Protein AF-A0A8J7R1S6-F1 (afdb_monomer_lite)

pLDDT: mean 84.79, std 14.85, range [43.06, 95.62]

Organism: NCBI:txid1502156

Sequence (94 aa):
MGKLFGPDFITQKYLQQYPNSARARSWAGVGVHIETENGVWRIGGNGYTWAGKPDAWVLPFEQAVRKIAHCGPEKRGRFLRAARSALQEKPHDD

Radius of gyration: 13.32 Å; chains: 1; bounding box: 27×49×29 Å

Structure (mmCIF, N/CA/C/O backbone):
data_AF-A0A8J7R1S6-F1
#
_entry.id   AF-A0A8J7R1S6-F1
#
loop_
_atom_site.group_PDB
_atom_site.id
_atom_site.type_symbol
_atom_site.label_atom_id
_atom_site.label_alt_id
_atom_site.label_comp_id
_atom_site.label_asym_id
_atom_site.label_entity_id
_atom_site.label_seq_id
_atom_site.pdbx_PDB_ins_code
_atom_site.Cartn_x
_atom_site.Cartn_y
_atom_site.Cartn_z
_atom_site.occupancy
_atom_site.B_iso_or_equiv
_atom_site.auth_seq_id
_atom_site.auth_comp_id
_atom_site.auth_asym_id
_atom_site.auth_atom_id
_atom_site.pdbx_PDB_model_num
ATOM 1 N N . MET A 1 1 ? -6.088 19.949 0.263 1.00 52.34 1 MET A N 1
ATOM 2 C CA . MET A 1 1 ? -5.862 18.672 0.985 1.00 52.34 1 MET A CA 1
ATOM 3 C C . MET A 1 1 ? -6.190 17.519 0.039 1.00 52.34 1 MET A C 1
ATOM 5 O O . MET A 1 1 ? -7.318 17.465 -0.427 1.00 52.34 1 MET A O 1
ATOM 9 N N . GLY A 1 2 ? -5.242 16.636 -0.293 1.00 72.56 2 GLY A N 1
ATOM 10 C CA . GLY A 1 2 ? -5.561 15.411 -1.044 1.00 72.56 2 GLY A CA 1
ATOM 11 C C . GLY A 1 2 ? -6.377 14.429 -0.192 1.00 72.56 2 GLY A C 1
ATOM 12 O O . GLY A 1 2 ? -6.288 14.469 1.037 1.00 72.56 2 GLY A O 1
ATOM 13 N N . LYS A 1 3 ? -7.170 13.553 -0.824 1.00 83.31 3 LYS A N 1
ATOM 14 C CA . LYS A 1 3 ? -7.911 12.496 -0.113 1.00 83.31 3 LYS A CA 1
ATOM 15 C C . LYS A 1 3 ? -6.923 11.560 0.602 1.00 83.31 3 LYS A C 1
ATOM 17 O O . LYS A 1 3 ? -5.979 11.077 -0.013 1.00 83.31 3 LYS A O 1
ATOM 22 N N . LEU A 1 4 ? -7.141 11.315 1.897 1.00 87.62 4 LEU A N 1
ATOM 23 C CA . LEU A 1 4 ? -6.266 10.477 2.736 1.00 87.62 4 LEU A CA 1
ATOM 24 C C . LEU A 1 4 ? -6.557 8.972 2.615 1.00 87.62 4 LEU A C 1
ATOM 26 O O . LEU A 1 4 ? -5.742 8.147 3.028 1.00 87.62 4 LEU A O 1
ATOM 30 N N . PHE A 1 5 ? -7.718 8.615 2.077 1.00 90.75 5 PHE A N 1
ATOM 31 C CA . PHE A 1 5 ? -8.134 7.245 1.809 1.00 90.75 5 PHE A CA 1
ATOM 32 C C . PHE A 1 5 ? -9.243 7.247 0.746 1.00 90.75 5 PHE A C 1
ATOM 34 O O . PHE A 1 5 ? -9.870 8.278 0.478 1.00 90.75 5 PHE A O 1
ATOM 41 N N . GLY A 1 6 ? -9.509 6.071 0.193 1.00 89.88 6 GLY A N 1
ATOM 42 C CA . GLY A 1 6 ? -10.615 5.761 -0.700 1.00 89.88 6 GLY A CA 1
ATOM 43 C C . GLY A 1 6 ? -11.003 4.282 -0.577 1.00 89.88 6 GLY A C 1
ATOM 44 O O . GLY A 1 6 ? -10.509 3.597 0.322 1.00 89.88 6 GLY A O 1
ATOM 45 N N . PRO A 1 7 ? -11.892 3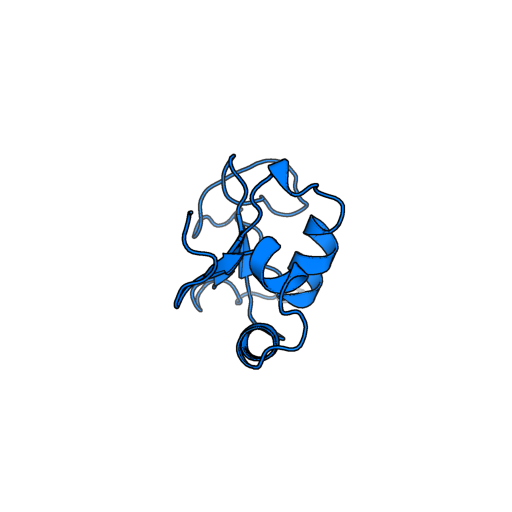.780 -1.446 1.00 87.12 7 PRO A N 1
ATOM 46 C CA . PRO A 1 7 ? -12.236 2.355 -1.478 1.00 87.12 7 PRO A CA 1
ATOM 47 C C . PRO A 1 7 ? -11.004 1.473 -1.759 1.00 87.12 7 PRO A C 1
ATOM 49 O O . PRO A 1 7 ? -10.756 0.496 -1.047 1.00 87.12 7 PRO A O 1
ATOM 52 N N . ASP A 1 8 ? -10.180 1.895 -2.719 1.00 91.19 8 ASP A N 1
ATOM 53 C CA . ASP A 1 8 ? -9.046 1.116 -3.229 1.00 91.19 8 ASP A CA 1
ATOM 54 C C . ASP A 1 8 ? -7.683 1.597 -2.733 1.00 91.19 8 ASP A C 1
ATOM 56 O O . ASP A 1 8 ? -6.662 1.018 -3.100 1.00 91.19 8 ASP A O 1
ATOM 60 N N . PHE A 1 9 ? -7.639 2.627 -1.878 1.00 94.12 9 PHE A N 1
ATOM 61 C CA . PHE A 1 9 ? -6.378 3.115 -1.322 1.00 94.12 9 PHE A CA 1
ATOM 62 C C . PHE A 1 9 ? -6.473 3.637 0.113 1.00 94.12 9 PHE A C 1
ATOM 64 O O . PHE A 1 9 ? -7.504 4.137 0.564 1.00 94.12 9 PHE A O 1
ATOM 71 N N . ILE A 1 10 ? -5.344 3.604 0.813 1.00 94.81 10 ILE A N 1
ATOM 72 C CA . ILE A 1 10 ? -5.143 4.243 2.117 1.00 94.81 10 ILE A CA 1
ATOM 73 C C . ILE A 1 10 ? -3.748 4.869 2.152 1.00 94.81 10 ILE A C 1
ATOM 75 O O . ILE A 1 10 ? -2.810 4.331 1.574 1.00 94.81 10 ILE A O 1
ATOM 79 N N . THR A 1 11 ? -3.591 6.044 2.760 1.00 94.06 11 THR A N 1
ATOM 80 C CA . THR A 1 11 ? -2.295 6.751 2.782 1.00 94.06 11 THR A CA 1
ATOM 81 C C . THR A 1 11 ? -1.514 6.469 4.060 1.00 94.06 11 THR A C 1
ATOM 83 O O . THR A 1 11 ? -2.103 6.271 5.124 1.00 94.06 11 THR A O 1
ATOM 86 N N . GLN A 1 12 ? -0.183 6.545 3.992 1.00 92.31 12 GLN A N 1
ATOM 87 C CA . GLN A 1 12 ? 0.686 6.493 5.174 1.00 92.31 12 GLN A CA 1
ATOM 88 C C . GLN A 1 12 ? 0.304 7.577 6.194 1.00 92.31 12 GLN A C 1
ATOM 90 O O . GLN A 1 12 ? 0.234 7.307 7.391 1.00 92.31 12 GLN A O 1
ATOM 95 N N . LYS A 1 13 ? -0.050 8.779 5.716 1.00 90.75 13 LYS A N 1
ATOM 96 C CA . LYS A 1 13 ? -0.529 9.883 6.559 1.00 90.75 13 LYS A CA 1
ATOM 97 C C . LYS A 1 13 ? -1.801 9.525 7.336 1.00 90.75 13 LYS A C 1
ATOM 99 O O . LYS A 1 13 ? -1.900 9.857 8.512 1.00 90.75 13 LYS A O 1
ATOM 104 N N . TYR A 1 14 ? -2.757 8.834 6.710 1.00 92.56 14 TYR A N 1
ATOM 105 C CA . TYR A 1 14 ? -3.954 8.363 7.413 1.00 92.56 14 TYR A CA 1
ATOM 106 C C . TYR A 1 14 ? -3.600 7.389 8.540 1.00 92.56 14 TYR A C 1
ATOM 108 O O . TYR A 1 14 ? -4.138 7.502 9.636 1.00 92.56 14 TYR A O 1
ATOM 116 N N . LEU A 1 15 ? -2.677 6.457 8.288 1.00 91.56 15 LEU A N 1
ATOM 117 C CA . LEU A 1 15 ? -2.256 5.466 9.282 1.00 91.56 15 LEU A CA 1
ATOM 118 C C . LEU A 1 15 ? -1.502 6.089 10.454 1.00 91.56 15 LEU A C 1
ATOM 120 O O . LEU A 1 15 ? -1.684 5.651 11.582 1.00 91.56 15 LEU A O 1
ATOM 124 N N . GLN A 1 16 ? -0.707 7.129 10.207 1.00 89.31 16 GLN A N 1
ATOM 125 C CA . GLN A 1 16 ? -0.046 7.888 11.271 1.00 89.31 16 GLN A CA 1
ATOM 126 C C . GLN A 1 16 ? -1.058 8.616 12.167 1.00 89.31 16 GLN A C 1
ATOM 128 O O . GLN A 1 16 ? -0.879 8.665 13.379 1.00 89.31 16 GLN A O 1
ATOM 133 N N . GLN A 1 17 ? -2.129 9.163 11.584 1.00 91.62 17 GLN A N 1
ATOM 134 C CA . GLN A 1 17 ? -3.167 9.878 12.334 1.00 91.62 17 GLN A CA 1
ATOM 135 C C . GLN A 1 17 ? -4.146 8.938 13.050 1.00 91.62 17 GLN A C 1
ATOM 137 O O . GLN A 1 17 ? -4.619 9.253 14.139 1.00 91.62 17 GLN A O 1
ATOM 142 N N . TYR A 1 18 ? -4.466 7.794 12.441 1.00 92.56 18 TYR A N 1
ATOM 143 C CA . TYR A 1 18 ? -5.525 6.891 12.898 1.00 92.56 18 TYR A CA 1
ATOM 144 C C . TYR A 1 18 ? -5.107 5.409 12.845 1.00 92.56 18 TYR A C 1
ATOM 146 O O . TYR A 1 18 ? -5.804 4.598 12.214 1.00 92.56 18 TYR A O 1
ATOM 154 N N . PRO A 1 19 ? -4.013 5.016 13.528 1.00 89.31 19 PRO A N 1
ATOM 155 C CA . PRO A 1 19 ? -3.421 3.678 13.406 1.00 89.31 19 PRO A CA 1
ATOM 156 C C . PRO A 1 19 ? -4.375 2.561 13.838 1.00 89.31 19 PRO A C 1
ATOM 158 O O . PRO A 1 19 ? -4.389 1.484 13.252 1.00 89.31 19 PRO A O 1
ATOM 161 N N . ASN A 1 20 ? -5.237 2.842 14.818 1.00 91.88 20 ASN A N 1
ATOM 162 C CA . ASN A 1 20 ? -6.175 1.874 15.384 1.00 91.88 20 ASN A CA 1
ATOM 163 C C . ASN A 1 20 ? -7.600 2.014 14.832 1.00 91.88 20 ASN A C 1
ATOM 165 O O . ASN A 1 20 ? -8.524 1.427 15.393 1.00 91.88 20 ASN A O 1
ATOM 169 N N . SER A 1 21 ? -7.828 2.790 13.770 1.00 94.50 21 SER A N 1
ATOM 170 C CA . SER A 1 21 ? -9.173 2.940 13.198 1.00 94.50 21 SER A CA 1
ATOM 171 C C . SER A 1 21 ? -9.707 1.619 12.634 1.00 94.50 21 SER A C 1
ATOM 173 O O . SER A 1 21 ? -8.945 0.776 12.161 1.00 94.50 21 SER A O 1
ATOM 175 N N . ALA A 1 22 ? -11.035 1.446 12.623 1.00 93.62 22 ALA A N 1
ATOM 176 C CA . ALA A 1 22 ? -11.671 0.297 11.969 1.00 93.62 22 ALA A CA 1
ATOM 177 C C . ALA A 1 22 ? -11.253 0.180 10.491 1.00 93.62 22 ALA A C 1
ATOM 179 O O . ALA A 1 22 ? -11.081 -0.919 9.971 1.00 93.62 22 ALA A O 1
ATOM 180 N N . ARG A 1 23 ? -11.013 1.327 9.839 1.00 92.31 23 ARG A N 1
ATOM 181 C CA . ARG A 1 23 ? -10.488 1.383 8.478 1.00 92.31 23 ARG A CA 1
ATOM 182 C C . ARG A 1 23 ? -9.039 0.922 8.387 1.00 92.31 23 ARG A C 1
ATOM 184 O O . ARG A 1 23 ? -8.757 0.160 7.488 1.00 92.31 23 ARG A O 1
ATOM 191 N N . ALA A 1 24 ? -8.127 1.322 9.270 1.00 92.00 24 ALA A N 1
ATOM 192 C CA . ALA A 1 24 ? -6.762 0.783 9.239 1.00 92.00 24 ALA A CA 1
ATOM 193 C C . ALA A 1 24 ? -6.756 -0.744 9.452 1.00 92.00 24 ALA A C 1
ATOM 195 O O . ALA A 1 24 ? -6.062 -1.472 8.746 1.00 92.00 24 ALA A O 1
ATOM 196 N N . ARG A 1 25 ? -7.603 -1.238 10.366 1.00 92.50 25 ARG A N 1
ATOM 197 C CA . ARG A 1 25 ? -7.739 -2.672 10.660 1.00 92.50 25 ARG A CA 1
ATOM 198 C C . ARG A 1 25 ? -8.316 -3.484 9.500 1.00 92.50 25 ARG A C 1
ATOM 200 O O . ARG A 1 25 ? -7.889 -4.614 9.301 1.00 92.50 25 ARG A O 1
ATOM 207 N N . SER A 1 26 ? -9.229 -2.924 8.701 1.00 92.75 26 SER A N 1
ATOM 208 C CA . SER A 1 26 ? -9.816 -3.633 7.548 1.00 92.75 26 SER A CA 1
ATOM 209 C C . SER A 1 26 ? -8.846 -3.863 6.383 1.00 92.75 26 SER A C 1
ATOM 211 O O . SER A 1 26 ? -9.216 -4.470 5.376 1.00 92.75 26 SER A O 1
ATOM 213 N N . TRP A 1 27 ? -7.618 -3.356 6.495 1.00 92.62 27 TRP A N 1
ATOM 214 C CA . TRP A 1 27 ? -6.546 -3.579 5.532 1.00 92.62 27 TRP A CA 1
ATOM 215 C C . TRP A 1 27 ? -5.548 -4.649 5.981 1.00 92.62 27 TRP A C 1
ATOM 217 O O . TRP A 1 27 ? -4.715 -5.047 5.176 1.00 92.62 27 TRP A O 1
ATOM 227 N N . ALA A 1 28 ? -5.635 -5.152 7.217 1.00 90.50 28 ALA A N 1
ATOM 228 C CA . ALA A 1 28 ? -4.777 -6.240 7.682 1.00 90.50 28 ALA A CA 1
ATOM 229 C C . ALA A 1 28 ? -4.918 -7.480 6.779 1.00 90.50 28 ALA A C 1
ATOM 231 O O . ALA A 1 28 ? -6.030 -7.865 6.411 1.00 90.50 28 ALA A O 1
ATOM 232 N N . GLY A 1 29 ? -3.789 -8.069 6.376 1.00 89.06 29 GLY A N 1
ATOM 233 C CA . GLY A 1 29 ? -3.739 -9.217 5.467 1.00 89.06 29 GLY A CA 1
ATOM 234 C C . GLY A 1 29 ? -4.098 -8.920 4.004 1.00 89.06 29 GLY A C 1
ATOM 235 O O . GLY A 1 29 ? -4.006 -9.814 3.164 1.00 89.06 29 GLY A O 1
ATOM 236 N N . VAL A 1 30 ? -4.483 -7.687 3.657 1.00 92.44 30 VAL A N 1
ATOM 237 C CA . VAL A 1 30 ? -4.788 -7.310 2.270 1.00 92.44 30 VAL A CA 1
ATOM 238 C C . VAL A 1 30 ? -3.488 -7.196 1.477 1.00 92.44 30 VAL A C 1
ATOM 240 O O . VAL A 1 30 ? -2.548 -6.532 1.910 1.00 92.44 30 VAL A O 1
ATOM 243 N N . GLY A 1 31 ? -3.444 -7.811 0.294 1.00 93.94 31 GLY A N 1
ATOM 244 C CA . GLY A 1 31 ? -2.362 -7.599 -0.665 1.00 93.94 31 GLY A CA 1
ATOM 245 C C . GLY A 1 31 ? -2.420 -6.184 -1.236 1.00 93.94 31 GLY A C 1
ATOM 246 O O . GLY A 1 31 ? -3.450 -5.770 -1.775 1.00 93.94 31 GLY A O 1
ATOM 247 N N . VAL A 1 32 ? -1.327 -5.435 -1.115 1.00 94.94 32 VAL A N 1
ATOM 248 C CA . VAL A 1 32 ? -1.245 -4.043 -1.564 1.00 94.94 32 VAL A CA 1
ATOM 249 C C . VAL A 1 32 ? 0.007 -3.764 -2.381 1.00 94.94 32 VAL A C 1
ATOM 251 O O . VAL A 1 32 ? 1.057 -4.373 -2.174 1.00 94.94 32 VAL A O 1
ATOM 254 N N . HIS A 1 33 ? -0.110 -2.774 -3.258 1.00 95.62 33 HIS A N 1
ATOM 255 C CA . HIS A 1 33 ? 1.012 -2.084 -3.873 1.00 95.62 33 HIS A CA 1
ATOM 256 C C . HIS A 1 33 ? 1.422 -0.876 -3.030 1.00 95.62 33 HIS A C 1
ATOM 258 O O . HIS A 1 33 ? 0.565 -0.194 -2.465 1.00 95.62 33 HIS A O 1
ATOM 264 N N . ILE A 1 34 ? 2.721 -0.581 -2.993 1.00 94.88 34 ILE A N 1
ATOM 265 C CA . ILE A 1 34 ? 3.256 0.654 -2.408 1.00 94.88 34 ILE A CA 1
ATOM 266 C C . ILE A 1 34 ? 3.393 1.686 -3.530 1.00 94.88 34 ILE A C 1
ATOM 268 O O . ILE A 1 34 ? 4.218 1.506 -4.420 1.00 94.88 34 ILE A O 1
ATOM 272 N N . GLU A 1 35 ? 2.596 2.751 -3.490 1.00 94.19 35 GLU A N 1
ATOM 273 C CA . GLU A 1 35 ? 2.661 3.897 -4.405 1.00 94.19 35 GLU A CA 1
ATOM 274 C C . GLU A 1 35 ? 3.333 5.090 -3.710 1.00 94.19 35 GLU A C 1
ATOM 276 O O . GLU A 1 35 ? 2.979 5.454 -2.586 1.00 94.19 35 GLU A O 1
ATOM 281 N N . THR A 1 36 ? 4.278 5.732 -4.390 1.00 92.31 36 THR A N 1
ATOM 282 C CA . THR A 1 36 ? 4.847 7.031 -4.005 1.00 92.31 36 THR A CA 1
ATOM 283 C C . THR A 1 36 ? 4.608 8.054 -5.113 1.00 92.31 36 THR A C 1
ATOM 285 O O . THR A 1 36 ? 3.993 7.759 -6.135 1.00 92.31 36 THR A O 1
ATOM 288 N N . GLU A 1 37 ? 5.125 9.270 -4.942 1.00 89.56 37 GLU A N 1
ATOM 289 C CA . GLU A 1 37 ? 5.131 10.301 -5.991 1.00 89.56 37 GLU A CA 1
ATOM 290 C C . GLU A 1 37 ? 5.722 9.842 -7.340 1.00 89.56 37 GLU A C 1
ATOM 292 O O . GLU A 1 37 ? 5.334 10.374 -8.376 1.00 89.56 37 GLU A O 1
ATOM 297 N N . ASN A 1 38 ? 6.611 8.840 -7.334 1.00 90.25 38 ASN A N 1
ATOM 298 C CA . ASN A 1 38 ? 7.291 8.329 -8.529 1.00 90.25 38 ASN A CA 1
ATOM 299 C C . ASN A 1 38 ? 6.572 7.133 -9.181 1.00 90.25 38 ASN A C 1
ATOM 301 O O . ASN A 1 38 ? 6.992 6.677 -10.243 1.00 90.25 38 ASN A O 1
ATOM 305 N N . GLY A 1 39 ? 5.526 6.598 -8.546 1.00 92.38 39 GLY A N 1
ATOM 306 C CA . GLY A 1 39 ? 4.800 5.412 -9.001 1.00 92.38 39 GLY A CA 1
ATOM 307 C C . GLY A 1 39 ? 4.838 4.254 -8.004 1.00 92.38 39 GLY A C 1
ATOM 308 O O . GLY A 1 39 ? 5.128 4.426 -6.818 1.00 92.38 39 GLY A O 1
ATOM 309 N N . VAL A 1 40 ? 4.515 3.055 -8.489 1.00 94.31 40 VAL A N 1
ATOM 310 C CA . VAL A 1 40 ? 4.433 1.832 -7.679 1.00 94.31 40 VAL A CA 1
ATOM 311 C C . VAL A 1 40 ? 5.802 1.178 -7.556 1.00 94.31 40 VAL A C 1
ATOM 313 O O . VAL A 1 40 ? 6.516 1.056 -8.545 1.00 94.31 40 VAL A O 1
ATOM 316 N N . TRP A 1 41 ? 6.177 0.728 -6.361 1.00 94.25 41 TRP A N 1
ATOM 317 C CA . TRP A 1 41 ? 7.438 0.016 -6.151 1.00 94.25 41 TRP A CA 1
ATOM 318 C C . TRP A 1 41 ? 7.475 -1.300 -6.929 1.00 94.25 41 TRP A C 1
ATOM 320 O O . TRP A 1 41 ? 6.526 -2.087 -6.893 1.00 94.25 41 TRP A O 1
ATOM 330 N N . ARG A 1 42 ? 8.606 -1.565 -7.585 1.00 94.88 42 ARG A N 1
ATOM 331 C CA . ARG A 1 42 ? 8.910 -2.882 -8.150 1.00 94.88 42 ARG A CA 1
ATOM 332 C C . ARG A 1 42 ? 9.281 -3.882 -7.063 1.00 94.88 42 ARG A C 1
ATOM 334 O O . ARG A 1 42 ? 9.639 -3.492 -5.947 1.00 94.88 42 ARG A O 1
ATOM 341 N N . ILE A 1 43 ? 9.217 -5.172 -7.393 1.00 91.06 43 ILE A N 1
ATOM 342 C CA . ILE A 1 43 ? 9.652 -6.258 -6.502 1.00 91.06 43 ILE A CA 1
ATOM 34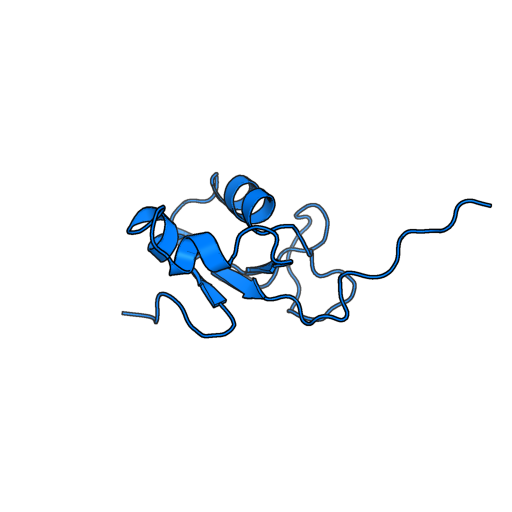3 C C . ILE A 1 43 ? 11.052 -5.951 -5.944 1.00 91.06 43 ILE A C 1
ATOM 345 O O . ILE A 1 43 ? 11.969 -5.573 -6.673 1.00 91.06 43 ILE A O 1
ATOM 349 N N . GLY A 1 44 ? 11.199 -6.065 -4.623 1.00 87.06 44 GLY A N 1
ATOM 350 C CA . GLY A 1 44 ? 12.451 -5.769 -3.923 1.00 87.06 44 GLY A CA 1
ATOM 351 C C . GLY A 1 44 ? 12.732 -4.280 -3.684 1.00 87.06 44 GLY A C 1
ATOM 352 O O . GLY A 1 44 ? 13.710 -3.967 -3.019 1.00 87.06 44 GLY A O 1
ATOM 353 N N . GLY A 1 45 ? 11.883 -3.362 -4.157 1.00 84.00 45 GLY A N 1
ATOM 354 C CA . GLY A 1 45 ? 12.111 -1.915 -4.045 1.00 84.00 45 GLY A CA 1
ATOM 355 C C . GLY A 1 45 ? 13.084 -1.368 -5.096 1.00 84.00 45 GLY A C 1
ATOM 356 O O . GLY A 1 45 ? 13.587 -0.258 -4.950 1.00 84.00 45 GLY A O 1
ATOM 357 N N . ASN A 1 46 ? 13.337 -2.126 -6.169 1.00 88.56 46 ASN A N 1
ATOM 358 C CA . ASN A 1 46 ? 14.322 -1.814 -7.211 1.00 88.56 46 ASN A CA 1
ATOM 359 C C . ASN A 1 46 ? 13.765 -0.866 -8.291 1.00 88.56 46 ASN A C 1
ATOM 361 O O . ASN A 1 46 ? 13.785 -1.169 -9.485 1.00 88.56 46 ASN A O 1
ATOM 365 N N . GLY A 1 47 ? 13.232 0.281 -7.867 1.00 91.38 47 GLY A N 1
ATOM 366 C CA . GLY A 1 47 ? 12.658 1.299 -8.748 1.00 91.38 47 GLY A CA 1
ATOM 367 C C . GLY A 1 47 ? 11.133 1.258 -8.840 1.00 91.38 47 GLY A C 1
ATOM 368 O O . GLY A 1 47 ? 10.453 0.664 -8.000 1.00 91.38 47 GLY A O 1
ATOM 369 N N . TYR A 1 48 ? 10.602 1.936 -9.860 1.00 94.19 48 TYR A N 1
ATOM 370 C CA . TYR A 1 48 ? 9.176 2.242 -9.978 1.00 94.19 48 TYR A CA 1
ATOM 371 C C . TYR A 1 48 ? 8.549 1.658 -11.251 1.00 94.19 48 TYR A C 1
ATOM 373 O O . TYR A 1 48 ? 9.214 1.413 -12.262 1.00 94.19 48 TYR A O 1
ATOM 381 N N . THR A 1 49 ? 7.251 1.404 -11.182 1.00 94.19 49 THR A N 1
ATOM 382 C CA . THR A 1 49 ? 6.387 0.906 -12.253 1.00 94.19 49 THR A CA 1
ATOM 383 C C . THR A 1 49 ? 4.966 1.438 -12.026 1.00 94.19 49 THR A C 1
ATOM 385 O O . THR A 1 49 ? 4.767 2.395 -11.272 1.00 94.19 49 THR A O 1
ATOM 388 N N . TRP A 1 50 ? 3.964 0.837 -12.662 1.00 90.31 50 TRP A N 1
ATOM 389 C CA . TRP A 1 50 ? 2.553 1.155 -12.450 1.00 9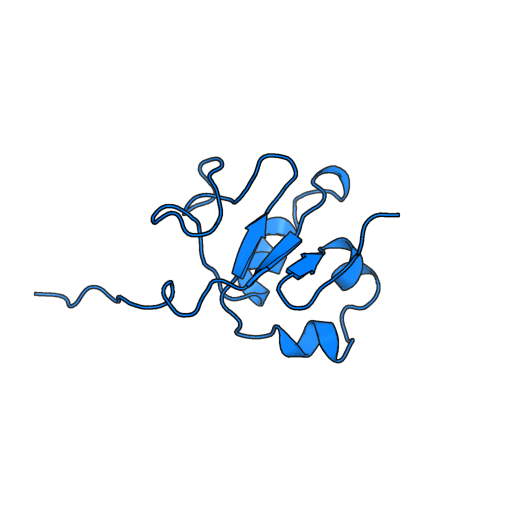0.31 50 TRP A CA 1
ATOM 390 C C . TRP A 1 50 ? 1.755 -0.044 -11.929 1.00 90.31 50 TRP A C 1
ATOM 392 O O . TRP A 1 50 ? 2.135 -1.199 -12.114 1.00 90.31 50 TRP A O 1
ATOM 402 N N . ALA A 1 51 ? 0.645 0.236 -11.241 1.00 86.56 51 ALA A N 1
ATOM 403 C CA . ALA A 1 51 ? -0.215 -0.795 -10.664 1.00 86.56 51 ALA A CA 1
ATOM 404 C C . ALA A 1 51 ? -0.723 -1.771 -11.742 1.00 86.56 51 ALA A C 1
ATOM 406 O O . ALA A 1 51 ? -1.063 -1.364 -12.854 1.00 86.56 51 ALA A O 1
ATOM 407 N N . GLY A 1 52 ? -0.773 -3.061 -11.404 1.00 81.62 52 GLY A N 1
ATOM 408 C CA . GLY A 1 52 ? -1.197 -4.123 -12.324 1.00 81.62 52 GLY A CA 1
ATOM 409 C C . GLY A 1 52 ? -0.114 -4.630 -13.282 1.00 81.62 52 GLY A C 1
ATOM 410 O O . GLY A 1 52 ? -0.387 -5.535 -14.067 1.00 81.62 52 GLY A O 1
ATOM 411 N N . LYS A 1 53 ? 1.113 -4.096 -13.230 1.00 88.25 53 LYS A N 1
ATOM 412 C CA . LYS A 1 53 ? 2.251 -4.702 -13.931 1.00 88.25 53 LYS A CA 1
ATOM 413 C C . LYS A 1 53 ? 2.770 -5.953 -13.217 1.00 88.25 53 LYS A C 1
ATOM 415 O O . LYS A 1 53 ? 2.704 -6.007 -11.992 1.00 88.25 53 LYS A O 1
ATOM 420 N N . PRO A 1 54 ? 3.323 -6.935 -13.953 1.00 86.56 54 PRO A N 1
ATOM 421 C CA . PRO A 1 54 ? 3.840 -8.168 -13.359 1.00 86.56 54 PRO A CA 1
ATOM 422 C C . PRO A 1 54 ? 5.023 -7.915 -12.414 1.00 86.56 54 PRO A C 1
ATOM 424 O O . PRO A 1 54 ? 5.201 -8.637 -11.442 1.00 86.56 54 PRO A O 1
ATOM 427 N N . ASP A 1 55 ? 5.807 -6.862 -12.654 1.00 89.94 55 ASP A N 1
ATOM 428 C CA . ASP A 1 55 ? 6.903 -6.438 -11.782 1.00 89.94 55 ASP A CA 1
ATOM 429 C C . ASP A 1 55 ? 6.456 -5.528 -10.622 1.00 89.94 55 ASP A C 1
ATOM 431 O O . ASP A 1 55 ? 7.291 -5.138 -9.801 1.00 89.94 55 ASP A O 1
ATOM 435 N N . ALA A 1 56 ? 5.163 -5.186 -10.524 1.00 91.75 56 ALA A N 1
ATOM 436 C CA . ALA A 1 56 ? 4.634 -4.374 -9.434 1.00 91.75 56 ALA A CA 1
ATOM 437 C C . ALA A 1 56 ? 4.611 -5.182 -8.135 1.00 91.75 56 ALA A C 1
ATOM 439 O O . ALA A 1 56 ? 3.987 -6.239 -8.043 1.00 91.75 56 ALA A O 1
ATOM 440 N N . TRP A 1 57 ? 5.265 -4.667 -7.096 1.00 93.69 57 TRP A N 1
ATOM 441 C CA . TRP A 1 57 ? 5.378 -5.402 -5.847 1.00 93.69 57 TRP A CA 1
ATOM 442 C C . TRP A 1 57 ? 4.031 -5.477 -5.137 1.00 93.69 57 TRP A C 1
ATOM 444 O O . TRP A 1 57 ? 3.400 -4.450 -4.876 1.00 93.69 57 TRP A O 1
ATOM 454 N N . VAL A 1 58 ? 3.613 -6.695 -4.804 1.00 93.69 58 VAL A N 1
ATOM 455 C CA . VAL A 1 58 ? 2.463 -6.967 -3.941 1.00 93.69 58 VAL A CA 1
ATOM 456 C C . VAL A 1 58 ? 2.977 -7.514 -2.625 1.00 93.69 58 VAL A C 1
ATOM 458 O O . VAL A 1 58 ? 3.749 -8.471 -2.591 1.00 93.69 58 VAL A O 1
ATOM 461 N N . LEU A 1 59 ? 2.547 -6.898 -1.533 1.00 93.38 59 LEU A N 1
ATOM 462 C CA . LEU A 1 59 ? 2.906 -7.307 -0.183 1.00 93.38 59 LEU A CA 1
ATOM 463 C C . LEU A 1 59 ? 1.664 -7.317 0.701 1.00 93.38 59 LEU A C 1
ATOM 465 O O . LEU A 1 59 ? 0.752 -6.523 0.468 1.00 93.38 59 LEU A O 1
ATOM 469 N N . PRO A 1 60 ? 1.638 -8.141 1.760 1.00 94.56 60 PRO A N 1
ATOM 470 C CA . PRO A 1 60 ? 0.684 -7.948 2.839 1.00 94.56 60 PRO A CA 1
ATOM 471 C C . PRO A 1 60 ? 0.791 -6.519 3.374 1.00 94.56 60 PRO A C 1
ATOM 473 O O . PRO A 1 60 ? 1.898 -6.000 3.559 1.00 94.56 60 PRO A O 1
ATOM 476 N N . PHE A 1 61 ? -0.350 -5.890 3.631 1.00 94.25 61 PHE A N 1
ATOM 477 C CA . PHE A 1 61 ? -0.445 -4.503 4.070 1.00 94.25 61 PHE A CA 1
ATOM 478 C C . PHE A 1 61 ? 0.497 -4.162 5.231 1.00 94.25 61 PHE A C 1
ATOM 480 O O . PHE A 1 61 ? 1.213 -3.165 5.176 1.00 94.25 61 PHE A O 1
ATOM 487 N N . GLU A 1 62 ? 0.589 -5.020 6.243 1.00 92.69 62 GLU A N 1
ATOM 488 C CA . GLU A 1 62 ? 1.466 -4.821 7.397 1.00 92.69 62 GLU A CA 1
ATOM 489 C C . GLU A 1 62 ? 2.949 -4.786 7.004 1.00 92.69 62 GLU A C 1
ATOM 491 O O . GLU A 1 62 ? 3.720 -3.979 7.532 1.00 92.69 62 GLU A O 1
ATOM 496 N N . GLN A 1 63 ? 3.359 -5.632 6.053 1.00 93.88 63 GLN A N 1
ATOM 497 C CA . GLN A 1 63 ? 4.720 -5.599 5.520 1.00 93.88 63 GLN A CA 1
ATOM 498 C C . GLN A 1 63 ? 4.956 -4.339 4.693 1.00 93.88 63 GLN A C 1
ATOM 500 O O . GLN A 1 63 ? 6.016 -3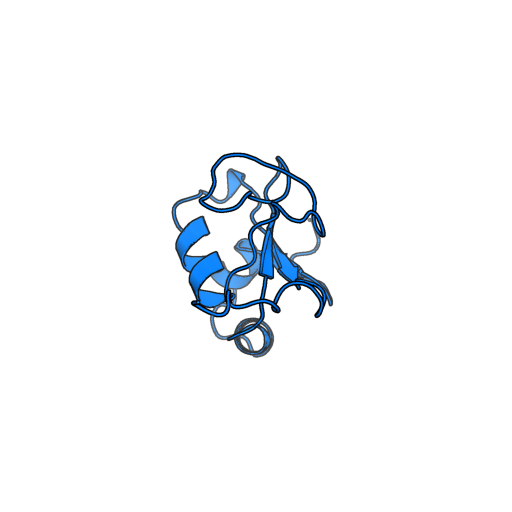.727 4.816 1.00 93.88 63 GLN A O 1
ATOM 505 N N . ALA A 1 64 ? 3.978 -3.932 3.885 1.00 93.81 64 ALA A N 1
ATOM 506 C CA . ALA A 1 64 ? 4.069 -2.718 3.089 1.00 93.81 64 ALA A CA 1
ATOM 507 C C . ALA A 1 64 ? 4.253 -1.477 3.978 1.00 93.81 64 ALA A C 1
ATOM 509 O O . ALA A 1 64 ? 5.141 -0.663 3.721 1.00 93.81 64 ALA A O 1
ATOM 510 N N . VAL A 1 65 ? 3.484 -1.373 5.068 1.00 92.62 65 VAL A N 1
ATOM 511 C CA . VAL A 1 65 ? 3.606 -0.296 6.063 1.00 92.62 65 VAL A CA 1
ATOM 512 C C . VAL A 1 65 ? 5.004 -0.266 6.674 1.00 92.62 65 VAL A C 1
ATOM 514 O O . VAL A 1 65 ? 5.616 0.797 6.732 1.00 92.62 65 VAL A O 1
ATOM 517 N N . ARG A 1 66 ? 5.546 -1.422 7.076 1.00 91.94 66 ARG A N 1
ATOM 518 C CA . ARG A 1 66 ? 6.916 -1.515 7.611 1.00 91.94 66 ARG A CA 1
ATOM 519 C C . ARG A 1 66 ? 7.962 -1.105 6.580 1.00 91.94 66 ARG A C 1
ATOM 521 O O . ARG A 1 66 ? 8.898 -0.389 6.918 1.00 91.94 66 ARG A O 1
ATOM 528 N N . LYS A 1 67 ? 7.798 -1.531 5.325 1.00 92.00 67 LYS A N 1
ATOM 529 C CA . LYS A 1 67 ? 8.738 -1.197 4.253 1.00 92.00 67 LYS A CA 1
ATOM 530 C C . LYS A 1 67 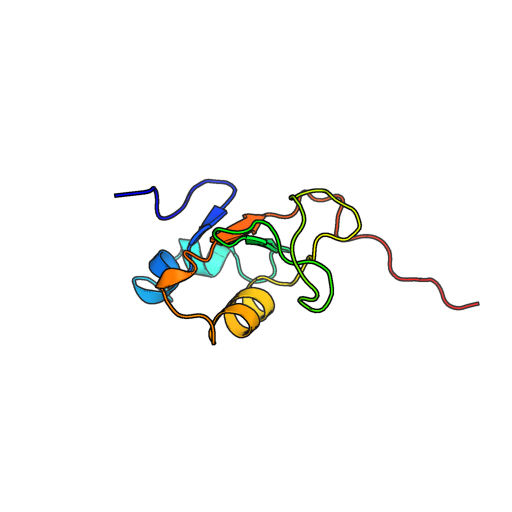? 8.764 0.287 3.955 1.00 92.00 67 LYS A C 1
ATOM 532 O O . LYS A 1 67 ? 9.851 0.798 3.762 1.00 92.00 67 LYS A O 1
ATOM 537 N N . ILE A 1 68 ? 7.632 0.984 3.954 1.00 89.69 68 ILE A N 1
ATOM 538 C CA . ILE A 1 68 ? 7.626 2.434 3.721 1.00 89.69 68 ILE A CA 1
ATOM 539 C C . ILE A 1 68 ? 7.873 3.254 4.997 1.00 89.69 68 ILE A C 1
ATOM 541 O O . ILE A 1 68 ? 8.080 4.455 4.907 1.00 89.69 68 ILE A O 1
ATOM 545 N N . ALA A 1 69 ? 7.892 2.649 6.189 1.00 87.19 69 ALA A N 1
ATOM 546 C CA . ALA A 1 69 ? 8.041 3.381 7.452 1.00 87.19 69 ALA A CA 1
ATOM 547 C C . ALA A 1 69 ? 9.328 4.224 7.545 1.00 87.19 69 ALA A C 1
ATOM 549 O O . ALA A 1 69 ? 9.334 5.231 8.244 1.00 87.19 69 ALA A O 1
ATOM 550 N N . HIS A 1 70 ? 10.392 3.835 6.833 1.00 84.62 70 HIS A N 1
ATOM 551 C CA . HIS A 1 70 ? 11.639 4.603 6.753 1.00 84.62 70 HIS A CA 1
ATOM 552 C C . HIS A 1 70 ? 11.565 5.790 5.777 1.00 84.62 70 HIS A C 1
ATOM 554 O O . HIS A 1 70 ? 12.428 6.663 5.808 1.00 84.62 70 HIS A O 1
ATOM 560 N N . CYS A 1 71 ? 10.568 5.818 4.889 1.00 83.31 71 CYS A N 1
ATOM 561 C CA . CYS A 1 71 ? 10.329 6.940 3.993 1.00 83.31 71 CYS A CA 1
ATOM 562 C C . CYS A 1 71 ? 9.617 8.053 4.764 1.00 83.31 71 CYS A C 1
ATOM 564 O O . CYS A 1 71 ? 8.605 7.812 5.435 1.00 83.31 71 CYS A O 1
ATOM 566 N N . GLY A 1 72 ? 10.128 9.274 4.642 1.00 76.44 72 GLY A N 1
ATOM 567 C CA . GLY A 1 72 ? 9.509 10.432 5.256 1.00 76.44 72 GLY A CA 1
ATOM 568 C C . GLY A 1 72 ? 8.185 10.816 4.582 1.00 76.44 72 GLY A C 1
ATOM 569 O O . GLY A 1 72 ? 7.837 10.339 3.490 1.00 76.44 72 GLY A O 1
ATOM 570 N N . PRO A 1 73 ? 7.401 11.688 5.239 1.00 75.62 73 PRO A N 1
ATOM 571 C CA . PRO A 1 73 ? 6.090 12.118 4.757 1.00 75.62 73 PRO A CA 1
ATOM 572 C C . PRO A 1 73 ? 6.145 12.817 3.388 1.00 75.62 73 PRO A C 1
ATOM 574 O O . PRO A 1 73 ? 5.123 12.873 2.694 1.00 75.62 73 PRO A O 1
ATOM 577 N N . GLU A 1 74 ? 7.314 13.317 2.971 1.00 77.44 74 GLU A N 1
ATOM 578 C CA . GLU A 1 74 ? 7.536 13.918 1.655 1.00 77.44 74 GLU A CA 1
ATOM 579 C C . GLU A 1 74 ? 7.223 12.964 0.497 1.00 77.44 74 GLU A C 1
ATOM 581 O O . GLU A 1 74 ? 6.715 13.414 -0.527 1.00 77.44 74 GLU A O 1
ATOM 586 N N . LYS A 1 75 ? 7.397 11.648 0.686 1.00 76.25 75 LYS A N 1
ATOM 587 C CA . LYS A 1 75 ? 7.163 10.637 -0.361 1.00 76.25 75 LYS A CA 1
ATOM 588 C C . LYS A 1 75 ? 5.695 10.382 -0.683 1.00 76.25 75 LYS A C 1
ATOM 590 O O . LYS A 1 75 ? 5.396 9.679 -1.651 1.00 76.25 75 LYS A O 1
ATOM 595 N N . ARG A 1 76 ? 4.774 10.949 0.110 1.00 85.00 76 ARG A N 1
ATOM 596 C CA . ARG A 1 76 ? 3.311 10.853 -0.072 1.00 85.00 76 ARG A CA 1
ATOM 597 C C . ARG A 1 76 ? 2.824 9.412 -0.264 1.00 85.00 76 ARG A C 1
ATOM 599 O O . ARG A 1 76 ? 1.908 9.175 -1.051 1.00 85.00 76 ARG A O 1
ATOM 606 N N . GLY A 1 77 ? 3.422 8.485 0.486 1.00 91.44 77 GLY A N 1
ATOM 607 C CA . GLY A 1 77 ? 3.175 7.052 0.397 1.00 91.44 77 GLY A CA 1
ATOM 608 C C . GLY A 1 77 ? 1.699 6.671 0.499 1.00 91.44 77 GLY A C 1
ATOM 609 O O . GLY A 1 77 ? 0.980 7.121 1.403 1.00 91.44 77 GLY A O 1
ATOM 610 N N . ARG A 1 78 ? 1.249 5.816 -0.419 1.00 94.06 78 ARG A N 1
ATOM 611 C CA . ARG A 1 78 ? -0.100 5.244 -0.452 1.00 94.06 78 ARG A CA 1
ATOM 612 C C . ARG A 1 78 ? -0.032 3.743 -0.677 1.00 94.06 78 ARG A C 1
ATOM 614 O O . ARG A 1 78 ? 0.880 3.235 -1.317 1.00 94.06 78 ARG A O 1
ATOM 621 N N . PHE A 1 79 ? -1.027 3.047 -0.156 1.00 95.19 79 PHE A N 1
ATOM 622 C CA . PHE A 1 79 ? -1.212 1.620 -0.338 1.00 95.19 79 PHE A CA 1
ATOM 623 C C . PHE A 1 79 ? -2.432 1.424 -1.218 1.00 95.19 79 PHE A C 1
ATOM 625 O O . PHE A 1 79 ? -3.524 1.845 -0.832 1.00 95.19 79 PHE A O 1
ATOM 632 N N . LEU A 1 80 ? -2.242 0.825 -2.388 1.00 94.69 80 LEU A N 1
ATOM 633 C CA . LEU A 1 80 ? -3.321 0.499 -3.318 1.00 94.69 80 LEU A CA 1
ATOM 634 C C . LEU A 1 80 ? -3.680 -0.972 -3.146 1.00 94.69 80 LEU A C 1
ATOM 636 O O . LEU A 1 80 ? -2.772 -1.798 -3.068 1.00 94.69 80 LEU A O 1
ATOM 640 N N . ARG A 1 81 ? -4.966 -1.327 -3.114 1.00 93.50 81 ARG A N 1
ATOM 641 C CA . ARG A 1 81 ? -5.359 -2.745 -3.135 1.00 93.50 81 ARG A CA 1
ATOM 642 C C . ARG A 1 81 ? -4.843 -3.378 -4.422 1.00 93.50 81 ARG A C 1
ATOM 644 O O . ARG A 1 81 ? -5.108 -2.872 -5.510 1.00 93.50 81 ARG A O 1
ATOM 651 N N . ALA A 1 82 ? -4.127 -4.488 -4.298 1.00 89.56 82 ALA A N 1
ATOM 652 C CA . ALA A 1 82 ? -3.857 -5.318 -5.455 1.00 89.56 82 ALA A CA 1
ATOM 653 C C . ALA A 1 82 ? -5.188 -5.950 -5.888 1.00 89.56 82 ALA A C 1
ATOM 655 O O . ALA A 1 82 ? -5.920 -6.503 -5.060 1.00 89.56 82 ALA A O 1
ATOM 656 N N . ALA A 1 83 ? -5.527 -5.851 -7.174 1.00 75.12 83 ALA A N 1
ATOM 657 C CA . ALA A 1 83 ? -6.634 -6.628 -7.713 1.00 75.12 83 ALA A CA 1
ATOM 658 C C . ALA A 1 83 ? -6.373 -8.119 -7.430 1.00 75.12 83 ALA A C 1
ATOM 660 O O . ALA A 1 83 ? -5.222 -8.561 -7.412 1.00 75.12 83 ALA A O 1
ATOM 661 N N . ARG A 1 84 ? -7.440 -8.897 -7.203 1.00 54.34 84 ARG A N 1
ATOM 662 C CA . ARG A 1 84 ? -7.396 -10.316 -6.785 1.00 54.34 84 ARG A CA 1
ATOM 663 C C . ARG A 1 84 ? -6.478 -11.212 -7.639 1.00 54.34 84 ARG A C 1
ATOM 665 O O . ARG A 1 84 ? -6.107 -12.287 -7.187 1.00 54.34 84 ARG A O 1
ATOM 672 N N . SER A 1 85 ? -6.097 -10.764 -8.830 1.00 44.31 85 SER A N 1
ATOM 673 C CA . SER A 1 85 ? -5.229 -11.459 -9.780 1.00 44.31 85 SER A CA 1
ATOM 674 C C . SER A 1 85 ? -3.737 -11.483 -9.423 1.00 44.31 85 SER A C 1
ATOM 676 O O . SER A 1 85 ? -2.987 -12.136 -10.131 1.00 44.31 85 SER A O 1
ATOM 678 N N . ALA A 1 86 ? -3.279 -10.796 -8.369 1.00 47.47 86 ALA A N 1
ATOM 679 C CA . ALA A 1 86 ? -1.842 -10.673 -8.075 1.00 47.47 86 ALA A CA 1
ATOM 680 C C . ALA A 1 86 ? -1.330 -11.546 -6.902 1.00 47.47 86 ALA A C 1
ATOM 682 O O . ALA A 1 86 ? -0.206 -11.362 -6.443 1.00 47.47 86 ALA A O 1
ATOM 683 N N . LEU A 1 87 ? -2.156 -12.471 -6.387 1.00 47.47 87 LEU A N 1
ATOM 684 C CA . LEU A 1 87 ? -1.808 -13.393 -5.286 1.00 47.47 87 LEU A CA 1
ATOM 685 C C . LEU A 1 87 ? -1.768 -14.886 -5.684 1.00 47.47 87 LEU A C 1
ATOM 687 O O . LEU A 1 87 ? -1.656 -15.745 -4.813 1.00 47.47 87 LEU A O 1
ATOM 691 N N . GLN A 1 88 ? -1.823 -15.215 -6.972 1.00 44.00 88 GLN A N 1
ATOM 692 C CA . GLN A 1 88 ? -1.412 -16.526 -7.498 1.00 44.00 88 GLN A CA 1
ATOM 693 C C . GLN A 1 88 ? -0.231 -16.222 -8.427 1.00 44.00 88 GLN A C 1
ATOM 695 O O . GLN A 1 88 ? -0.317 -15.279 -9.199 1.00 44.00 88 GLN A O 1
ATOM 700 N N . GLU A 1 89 ? 0.934 -16.851 -8.329 1.00 43.06 89 GLU A N 1
ATOM 701 C CA . GLU A 1 89 ? 1.168 -18.289 -8.238 1.00 43.06 89 GLU A CA 1
ATOM 702 C C . GLU A 1 89 ? 2.377 -18.575 -7.327 1.00 43.06 89 GLU A C 1
ATOM 704 O O . GLU A 1 89 ? 3.415 -17.917 -7.410 1.00 43.06 89 GLU A O 1
ATOM 709 N N . LYS A 1 90 ? 2.259 -19.567 -6.438 1.00 44.62 90 LYS A N 1
ATOM 710 C CA . LYS A 1 90 ? 3.449 -20.202 -5.859 1.00 44.62 90 LYS A CA 1
ATOM 711 C C . LYS A 1 90 ? 4.107 -21.020 -6.980 1.00 44.62 90 LYS A C 1
ATOM 713 O O . LYS A 1 90 ? 3.365 -21.758 -7.627 1.00 44.62 90 LYS A O 1
ATOM 718 N N . PRO A 1 91 ? 5.430 -20.9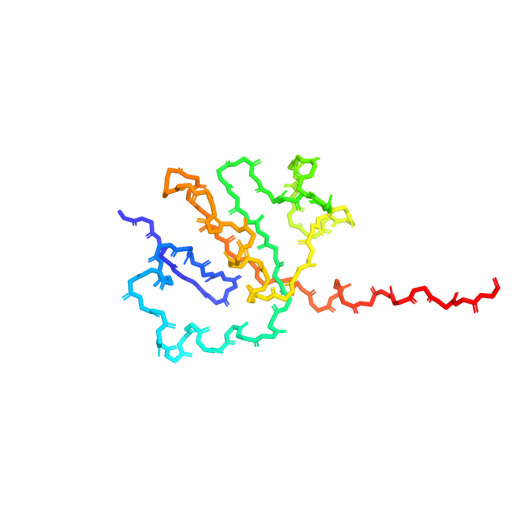54 -7.207 1.00 47.94 91 PRO A N 1
ATOM 719 C CA . PRO A 1 91 ? 6.077 -21.938 -8.062 1.00 47.94 91 PRO A CA 1
ATOM 720 C C . PRO A 1 91 ? 5.927 -23.313 -7.402 1.00 47.94 91 PRO A C 1
ATOM 722 O O . PRO A 1 91 ? 6.240 -23.488 -6.222 1.00 47.94 91 PRO A O 1
ATOM 725 N N . HIS A 1 92 ? 5.347 -24.244 -8.152 1.00 47.88 92 HIS A N 1
ATOM 726 C CA . HIS A 1 92 ? 5.418 -25.670 -7.880 1.00 47.88 92 HIS A CA 1
ATOM 727 C C . HIS A 1 92 ? 6.858 -26.097 -8.184 1.00 47.88 92 HIS A C 1
ATOM 729 O O . HIS A 1 92 ? 7.362 -25.805 -9.265 1.00 47.88 92 HIS A O 1
ATOM 735 N N . ASP A 1 93 ? 7.515 -26.661 -7.179 1.00 52.00 93 ASP A N 1
ATOM 736 C CA . ASP A 1 93 ? 8.861 -27.230 -7.227 1.00 52.00 93 ASP A CA 1
ATOM 737 C C . ASP A 1 93 ? 8.779 -28.577 -7.974 1.00 52.00 93 ASP A C 1
ATOM 739 O O . ASP A 1 93 ? 7.978 -29.422 -7.566 1.00 52.00 93 ASP A O 1
ATOM 743 N N . ASP A 1 94 ? 9.537 -28.737 -9.066 1.00 53.12 94 ASP A N 1
ATOM 744 C CA . ASP A 1 94 ? 9.870 -30.021 -9.718 1.00 53.12 94 ASP A CA 1
ATOM 745 C C . ASP A 1 94 ? 11.380 -30.054 -10.003 1.00 53.12 94 ASP A C 1
ATOM 747 O O . ASP A 1 94 ? 11.897 -29.034 -10.527 1.00 53.12 94 ASP A O 1
#

Secondary structure (DSSP, 8-state):
---SB-SSEEEHHHHHH-TTSHHHHTTTT-EEEEEETTEEEBGGG-SEE-TT-TTB--EEHHHHHHHHTTS-GGG--EEEEPPGGGS--PPPP-

Foldseek 3Di:
DDDQADPFKHWLVNCVVCVPDPVVVVQAQFWWFKQWPQATAFVPSPDHDHAPDLRGDIDRPVVSSVVCVPPDCNRRIMIGGRDPVNPDDDDDDD